Protein AF-A0A8D8KT32-F1 (afdb_monomer)

Radius of gyration: 36.06 Å; Cα contacts (8 Å, |Δi|>4): 58; chains: 1; bounding box: 57×69×90 Å

InterPro domains:
  IPR000402 Sodium/potassium-transporting ATPase subunit beta [PF00287] (21-139)
  IPR000402 Sodium/potassium-transporting ATPase subunit beta [PS00390] (29-49)
  IPR000402 Sodium/potassium-transporting ATPase subunit beta [PTHR11523] (17-139)
  IPR038702 Sodium/potassium-transporting ATPase subunit beta superfamily [G3DSA:2.60.40.1660] (18-142)

Organism: Culex pipiens (NCBI:txid7175)

Structure (mmCIF, N/CA/C/O backbone):
data_AF-A0A8D8KT32-F1
#
_entry.id   AF-A0A8D8KT32-F1
#
loop_
_atom_site.group_PDB
_atom_site.id
_atom_site.type_symbol
_atom_site.label_atom_id
_atom_site.label_alt_id
_atom_site.label_comp_id
_atom_site.label_asym_id
_atom_site.label_entity_id
_atom_site.label_seq_id
_atom_site.pdbx_PDB_ins_code
_atom_site.Cartn_x
_atom_site.Cartn_y
_atom_site.Cartn_z
_atom_site.occupancy
_atom_site.B_iso_or_equiv
_atom_site.auth_seq_id
_atom_site.auth_comp_id
_atom_site.auth_asym_id
_atom_site.auth_atom_id
_atom_site.pdbx_PDB_model_num
ATOM 1 N N . MET A 1 1 ? 2.891 44.050 -64.565 1.00 50.06 1 MET A N 1
ATOM 2 C CA . MET A 1 1 ? 3.517 44.782 -63.442 1.00 50.06 1 MET A CA 1
ATOM 3 C C . MET A 1 1 ? 4.633 43.918 -62.873 1.00 50.06 1 MET A C 1
ATOM 5 O O . MET A 1 1 ? 4.371 42.738 -62.657 1.00 50.06 1 MET A O 1
ATOM 9 N N . PRO A 1 2 ? 5.856 44.438 -62.692 1.00 59.31 2 PRO A N 1
ATOM 10 C CA . PRO A 1 2 ? 6.912 43.718 -61.984 1.00 59.31 2 PRO A CA 1
ATOM 11 C C . PRO A 1 2 ? 6.532 43.567 -60.503 1.00 59.31 2 PRO A C 1
ATOM 13 O O . PRO A 1 2 ? 5.954 44.4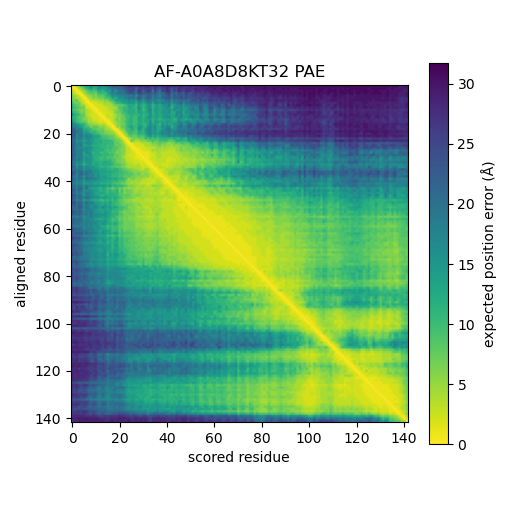83 -59.919 1.00 59.31 2 PRO A O 1
ATOM 16 N N . LYS A 1 3 ? 6.807 42.397 -59.914 1.00 70.81 3 LYS A N 1
ATOM 17 C CA . LYS A 1 3 ? 6.591 42.164 -58.478 1.00 70.81 3 LYS A CA 1
ATOM 18 C C . LYS A 1 3 ? 7.542 43.070 -57.672 1.00 70.81 3 LYS A C 1
ATOM 20 O O . LYS A 1 3 ? 8.681 43.231 -58.113 1.00 70.81 3 LYS A O 1
ATOM 25 N N . PRO A 1 4 ? 7.104 43.664 -56.545 1.00 74.25 4 PRO A N 1
ATOM 26 C CA . PRO A 1 4 ? 7.990 44.455 -55.696 1.00 74.25 4 PRO A CA 1
ATOM 27 C C . PRO A 1 4 ? 9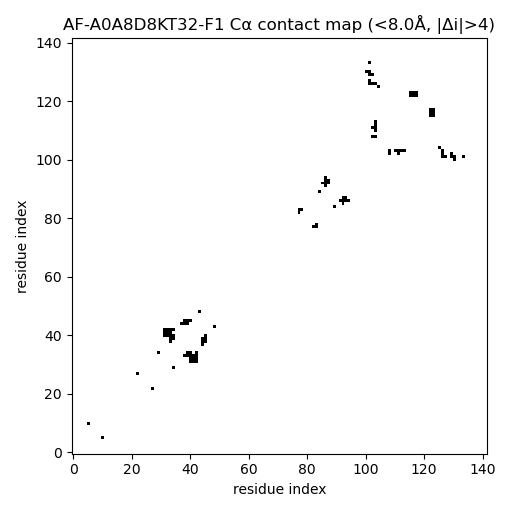.177 43.607 -55.221 1.00 74.25 4 PRO A C 1
ATOM 29 O O . PRO A 1 4 ? 9.024 42.410 -54.981 1.00 74.25 4 PRO A O 1
ATOM 32 N N . VAL A 1 5 ? 10.360 44.221 -55.142 1.00 72.50 5 VAL A N 1
ATOM 33 C CA . VAL A 1 5 ? 11.578 43.584 -54.624 1.00 72.50 5 VAL A CA 1
ATOM 34 C C . VAL A 1 5 ? 11.382 43.367 -53.123 1.00 72.50 5 VAL A C 1
ATOM 36 O O . VAL A 1 5 ? 11.172 44.330 -52.393 1.00 72.50 5 VAL A O 1
ATOM 39 N N . GLU A 1 6 ? 11.374 42.108 -52.687 1.00 70.06 6 GLU A N 1
ATOM 40 C CA . GLU A 1 6 ? 11.221 41.725 -51.278 1.00 70.06 6 GLU A CA 1
ATOM 41 C C . GLU A 1 6 ? 12.524 42.036 -50.517 1.00 70.06 6 GLU A C 1
ATOM 43 O O . GLU A 1 6 ? 13.615 41.706 -50.988 1.00 70.06 6 GLU A O 1
ATOM 48 N N . GLU A 1 7 ? 12.425 42.695 -49.359 1.00 79.94 7 GLU A N 1
ATOM 49 C CA . GLU A 1 7 ? 13.579 43.018 -48.510 1.00 79.94 7 GLU A CA 1
ATOM 50 C C . GLU A 1 7 ? 14.201 41.727 -47.932 1.00 79.94 7 GLU A C 1
ATOM 52 O O . GLU A 1 7 ? 13.469 40.794 -47.581 1.00 79.94 7 GLU A O 1
ATOM 57 N N . PRO A 1 8 ? 15.537 41.644 -47.748 1.00 75.81 8 PRO A N 1
ATOM 58 C CA . PRO A 1 8 ? 16.199 40.434 -47.246 1.00 75.81 8 PRO A CA 1
ATOM 59 C C . PRO A 1 8 ? 15.624 39.924 -45.917 1.00 75.81 8 PRO A C 1
ATOM 61 O O . PRO A 1 8 ? 15.542 38.718 -45.688 1.00 75.81 8 PRO A O 1
ATOM 64 N N . PHE A 1 9 ? 15.193 40.839 -45.046 1.00 74.31 9 PHE A N 1
ATOM 65 C CA . PHE A 1 9 ? 14.567 40.512 -43.766 1.00 74.31 9 PHE A CA 1
ATOM 66 C C . PHE A 1 9 ? 13.217 39.792 -43.929 1.00 74.31 9 PHE A C 1
ATOM 68 O O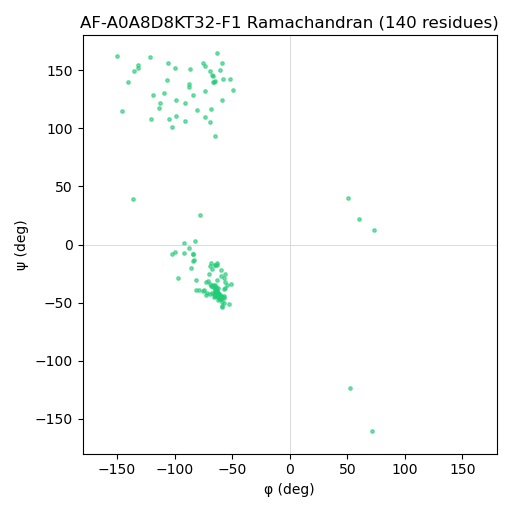 . PHE A 1 9 ? 12.955 38.818 -43.219 1.00 74.31 9 PHE A O 1
ATOM 75 N N . ASP A 1 10 ? 12.400 40.199 -44.903 1.00 77.50 10 ASP A N 1
ATOM 76 C CA . ASP A 1 10 ? 11.102 39.576 -45.182 1.00 77.50 10 ASP A CA 1
ATOM 77 C C . ASP A 1 10 ? 11.278 38.155 -45.731 1.00 77.50 10 ASP A C 1
ATOM 79 O O . ASP A 1 10 ? 10.540 37.241 -45.355 1.00 77.50 10 ASP A O 1
ATOM 83 N N . GLN A 1 11 ? 12.321 37.929 -46.536 1.00 75.88 11 GLN A N 1
ATOM 84 C CA . GLN A 1 11 ? 12.678 36.601 -47.034 1.00 75.88 11 GLN A CA 1
ATOM 85 C C . GLN A 1 11 ? 13.091 35.656 -45.893 1.00 75.88 11 GLN A C 1
ATOM 87 O O . GLN A 1 11 ? 12.671 34.495 -45.863 1.00 75.88 11 GLN A O 1
ATOM 92 N N . PHE A 1 12 ? 13.866 36.148 -44.917 1.00 77.94 12 PHE A N 1
ATOM 93 C CA . PHE A 1 12 ? 14.198 35.380 -43.713 1.00 77.94 12 PHE A CA 1
ATOM 94 C C . PHE A 1 12 ? 12.950 35.053 -42.887 1.00 77.94 12 PHE A C 1
ATOM 96 O O . PHE A 1 12 ? 12.779 33.908 -42.467 1.00 77.94 12 PHE A O 1
ATOM 103 N N . GLN A 1 13 ? 12.046 36.014 -42.686 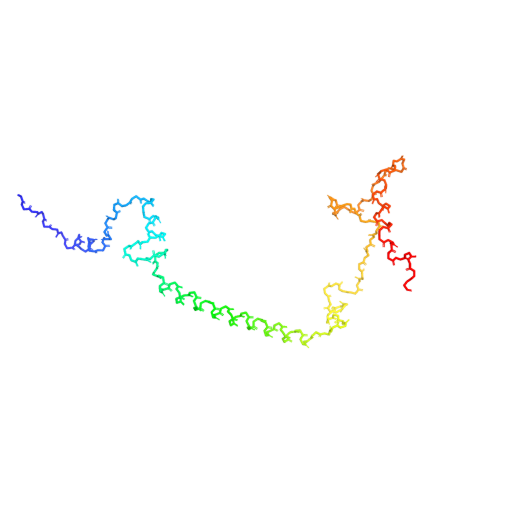1.00 77.56 13 GLN A N 1
ATOM 104 C CA . GLN A 1 13 ? 10.789 35.763 -41.975 1.00 77.56 13 GLN A CA 1
ATOM 105 C C . GLN A 1 13 ? 9.890 34.765 -42.713 1.00 77.56 13 GLN A C 1
ATOM 107 O O . GLN A 1 13 ? 9.239 33.930 -42.081 1.00 77.56 13 GLN A O 1
ATOM 112 N N . GLN A 1 14 ? 9.866 34.813 -44.043 1.00 76.19 14 GLN A N 1
ATOM 113 C CA . GLN A 1 14 ? 9.099 33.890 -44.868 1.00 76.19 14 GLN A CA 1
ATOM 114 C C . GLN A 1 14 ? 9.674 32.470 -44.839 1.00 76.19 14 GLN A C 1
ATOM 116 O O . GLN A 1 14 ? 8.900 31.515 -44.842 1.00 76.19 14 GLN A O 1
ATOM 121 N N . TYR A 1 15 ? 10.997 32.321 -44.739 1.00 76.81 15 TYR A N 1
ATOM 122 C CA . TYR A 1 15 ? 11.664 31.019 -44.652 1.00 76.81 15 TYR A CA 1
ATOM 123 C C . TYR A 1 15 ? 11.325 30.250 -43.362 1.00 76.81 15 TYR A C 1
ATOM 125 O O . TYR A 1 15 ? 11.133 29.038 -43.402 1.00 76.81 15 TYR A O 1
ATOM 133 N N . TYR A 1 16 ? 11.187 30.941 -42.224 1.00 77.56 16 TYR A N 1
ATOM 134 C CA . TYR A 1 16 ? 10.793 30.319 -40.947 1.00 77.56 16 TYR A CA 1
ATOM 135 C C . TYR A 1 16 ? 9.277 30.223 -40.741 1.00 77.56 16 TYR A C 1
ATOM 137 O O . TYR A 1 16 ? 8.810 29.678 -39.735 1.00 77.56 16 TYR A O 1
ATOM 145 N N . ARG A 1 17 ? 8.477 30.745 -41.675 1.00 68.25 17 ARG A N 1
ATOM 146 C CA . ARG A 1 17 ? 7.024 30.652 -41.598 1.00 68.25 17 ARG A CA 1
ATOM 147 C C . ARG A 1 17 ? 6.619 29.216 -41.920 1.00 68.25 17 ARG A C 1
ATOM 149 O O . ARG A 1 17 ? 6.706 28.788 -43.067 1.00 68.25 17 ARG A O 1
ATOM 156 N N . SER A 1 18 ? 6.153 28.474 -40.914 1.00 66.06 18 SER A N 1
ATOM 157 C CA . SER A 1 18 ? 5.503 27.181 -41.165 1.00 66.06 18 SER A CA 1
ATOM 158 C C . SER A 1 18 ? 4.389 27.358 -42.207 1.00 66.06 18 SER A C 1
ATOM 160 O O . SER A 1 18 ? 3.720 28.403 -42.191 1.00 66.06 18 SER A O 1
ATOM 162 N N . PRO A 1 19 ? 4.183 26.384 -43.117 1.00 69.38 19 PRO A N 1
ATOM 163 C CA . PRO A 1 19 ? 3.114 26.453 -44.105 1.00 69.38 19 PRO A CA 1
ATOM 164 C C . PRO A 1 19 ? 1.800 26.802 -43.407 1.00 69.38 19 PRO A C 1
ATOM 166 O O . PRO A 1 19 ? 1.489 26.230 -42.361 1.00 69.38 19 PRO A O 1
ATOM 169 N N . LYS A 1 20 ? 1.040 27.763 -43.947 1.00 56.16 20 LYS A N 1
ATOM 170 C CA . LYS A 1 20 ? -0.308 28.053 -43.443 1.00 56.16 20 LYS A CA 1
ATOM 171 C C . LYS A 1 20 ? -1.178 26.829 -43.713 1.00 56.16 20 LYS A C 1
ATOM 173 O O . LYS A 1 20 ? -1.726 26.699 -44.802 1.00 56.16 20 LYS A O 1
ATOM 178 N N . ASP A 1 21 ? -1.274 25.941 -42.733 1.00 64.06 21 ASP A N 1
ATOM 179 C CA . ASP A 1 21 ? -2.203 24.822 -42.765 1.00 64.06 21 ASP A CA 1
ATOM 180 C C . ASP A 1 21 ? -3.612 25.419 -42.636 1.00 64.06 21 ASP A C 1
ATOM 182 O O . ASP A 1 21 ? -4.012 25.928 -41.592 1.00 64.06 21 ASP A O 1
ATOM 186 N N . ASN A 1 22 ? -4.352 25.441 -43.739 1.00 65.38 22 ASN A N 1
ATOM 187 C CA . ASN A 1 22 ? -5.710 25.979 -43.853 1.00 65.38 22 ASN A CA 1
ATOM 188 C C . ASN A 1 22 ? -6.775 25.019 -43.289 1.00 65.38 22 ASN A C 1
ATOM 190 O O . ASN A 1 22 ? -7.927 25.050 -43.717 1.00 6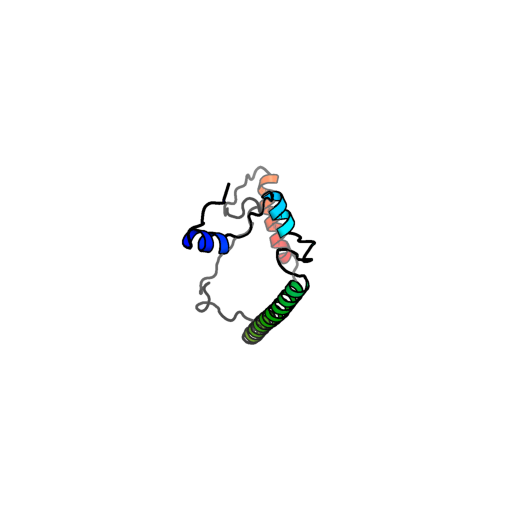5.38 22 ASN A O 1
ATOM 194 N N . LYS A 1 23 ? -6.379 24.153 -42.352 1.00 71.19 23 LYS A N 1
ATOM 195 C CA . LYS A 1 23 ? -7.214 23.102 -41.772 1.00 71.19 23 LYS A CA 1
ATOM 196 C C . LYS A 1 23 ? -7.984 23.655 -40.583 1.00 71.19 23 LYS A C 1
ATOM 198 O O . LYS A 1 23 ? -7.427 24.355 -39.736 1.00 71.19 23 LYS A O 1
ATOM 203 N N . SER A 1 24 ? -9.268 23.326 -40.504 1.00 81.31 24 SER A N 1
ATOM 204 C CA . SER A 1 24 ? -10.086 23.657 -39.336 1.00 81.31 24 SER A CA 1
ATOM 205 C C . SER A 1 24 ? -9.513 22.989 -38.078 1.00 81.31 24 SER A C 1
ATOM 207 O O . SER A 1 24 ? -8.950 21.897 -38.155 1.00 81.31 24 SER A O 1
ATOM 209 N N . THR A 1 25 ? -9.684 23.587 -36.893 1.00 78.25 25 THR A N 1
ATOM 210 C CA . THR A 1 25 ? -9.217 23.020 -35.607 1.00 78.25 25 THR A CA 1
ATOM 211 C C . THR A 1 25 ? -9.665 21.565 -35.414 1.00 78.25 25 THR A C 1
ATOM 213 O O . THR A 1 25 ? -8.932 20.743 -34.866 1.00 78.25 25 THR A O 1
ATOM 216 N N . THR A 1 26 ? -10.853 21.222 -35.917 1.00 81.19 26 THR A N 1
ATOM 217 C CA . THR A 1 26 ? -11.407 19.863 -35.866 1.00 81.19 26 THR A CA 1
ATOM 218 C C . THR A 1 26 ? -10.713 18.895 -36.826 1.00 81.19 26 THR A C 1
ATOM 220 O O . THR A 1 26 ? -10.579 17.713 -36.513 1.00 81.19 26 THR A O 1
ATOM 223 N N . GLU A 1 27 ? -10.238 19.370 -37.974 1.00 80.62 27 GLU A N 1
ATOM 224 C CA . GLU A 1 27 ? -9.486 18.580 -38.953 1.00 80.62 27 GLU A CA 1
ATOM 225 C C . GLU A 1 27 ? -8.055 18.338 -38.478 1.00 80.62 27 GLU A C 1
ATOM 227 O O . GLU A 1 27 ? -7.564 17.216 -38.571 1.00 80.62 27 GLU A O 1
ATOM 232 N N . SER A 1 28 ? -7.424 19.345 -37.872 1.00 80.56 28 SER A N 1
ATOM 233 C CA . SER A 1 28 ? -6.106 19.212 -37.245 1.00 80.56 28 SER A CA 1
ATOM 234 C C . SER A 1 28 ? -6.124 18.222 -36.078 1.00 80.56 28 SER A C 1
ATOM 236 O O . SER A 1 28 ? -5.208 17.415 -35.944 1.00 80.56 28 SER A O 1
ATOM 238 N N . PHE A 1 29 ? -7.190 18.211 -35.269 1.00 83.12 29 PHE A N 1
ATOM 239 C CA . PHE A 1 29 ? -7.352 17.222 -34.200 1.00 83.12 29 PHE A CA 1
ATOM 240 C C . PHE A 1 29 ? -7.560 15.800 -34.745 1.00 83.12 29 PHE A C 1
ATOM 242 O O . PHE A 1 29 ? -6.953 14.853 -34.248 1.00 83.12 29 PHE A O 1
ATOM 249 N N . LYS A 1 30 ? -8.364 15.640 -35.805 1.00 84.00 30 LYS A N 1
ATOM 250 C CA . LYS A 1 30 ? -8.531 14.342 -36.480 1.00 84.00 30 LYS A CA 1
ATOM 251 C C . LYS A 1 30 ? -7.214 13.838 -37.074 1.00 84.00 30 LYS A C 1
ATOM 253 O O . LYS A 1 30 ? -6.897 12.666 -36.907 1.00 84.00 30 LYS A O 1
ATOM 258 N N . LEU A 1 31 ? -6.439 14.723 -37.702 1.00 83.00 31 LEU A N 1
ATOM 259 C CA . LEU A 1 31 ? -5.129 14.401 -38.268 1.00 83.00 31 LEU A CA 1
ATOM 260 C C . LEU A 1 31 ? -4.097 14.057 -37.182 1.00 83.00 31 LEU A C 1
ATOM 262 O O . LEU A 1 31 ? -3.262 13.181 -37.382 1.00 83.00 31 LEU A O 1
ATOM 266 N N . PHE A 1 32 ? -4.176 14.711 -36.019 1.00 83.31 32 PHE A N 1
ATOM 267 C CA . PHE A 1 32 ? -3.355 14.384 -34.854 1.00 83.31 32 PHE A CA 1
ATOM 268 C C . PHE A 1 32 ? -3.665 12.984 -34.305 1.00 83.31 32 PHE A C 1
ATOM 270 O O . PHE A 1 32 ? -2.739 12.229 -34.011 1.00 83.31 32 PHE A O 1
ATOM 277 N N . LEU A 1 33 ? -4.950 12.621 -34.190 1.00 86.44 33 LEU A N 1
ATOM 278 C CA . LEU A 1 33 ? -5.365 11.280 -33.767 1.00 86.44 33 LEU A CA 1
ATOM 279 C C . LEU A 1 33 ? -4.893 10.208 -34.756 1.00 86.44 33 LEU A C 1
ATOM 281 O O . LEU A 1 33 ? -4.315 9.203 -34.340 1.00 86.44 33 LEU A O 1
ATOM 285 N N . TRP A 1 34 ? -5.121 10.434 -36.052 1.00 85.94 34 TRP A N 1
ATOM 286 C CA . TRP A 1 34 ? -4.775 9.501 -37.119 1.00 85.94 34 TRP A CA 1
ATOM 287 C C . TRP A 1 34 ? -4.345 10.241 -38.386 1.00 85.94 34 TRP A C 1
ATOM 289 O O . TRP A 1 34 ? -5.154 10.898 -39.045 1.00 85.94 34 TRP A O 1
ATOM 299 N N . ASN A 1 35 ? -3.077 10.074 -38.764 1.00 85.62 35 ASN A N 1
ATOM 300 C CA . ASN A 1 35 ? -2.543 10.567 -40.026 1.00 85.62 35 ASN A CA 1
ATOM 301 C C . ASN A 1 35 ? -2.412 9.405 -41.030 1.00 85.62 35 ASN A C 1
ATOM 303 O O . ASN A 1 35 ? -1.433 8.659 -40.959 1.00 85.62 35 ASN A O 1
ATOM 307 N N . PRO A 1 36 ? -3.346 9.246 -41.990 1.00 81.12 36 PRO A N 1
ATOM 308 C CA . PRO A 1 36 ? -3.307 8.148 -42.957 1.00 81.12 36 PRO A CA 1
ATOM 309 C C . PRO A 1 36 ? -2.131 8.236 -43.943 1.00 81.12 36 PRO A C 1
ATOM 311 O O . PRO A 1 36 ? -1.758 7.214 -44.507 1.00 81.12 36 PRO A O 1
ATOM 314 N N . ALA A 1 37 ? -1.537 9.419 -44.150 1.00 80.88 37 ALA A N 1
ATOM 315 C CA . ALA A 1 37 ? -0.422 9.604 -45.084 1.00 80.88 37 ALA A CA 1
ATOM 316 C C . ALA A 1 37 ? 0.898 9.039 -44.533 1.00 80.88 37 ALA A C 1
ATOM 318 O O . ALA A 1 37 ? 1.676 8.433 -45.262 1.00 80.88 37 ALA A O 1
ATOM 319 N N . GLU A 1 38 ? 1.127 9.212 -43.231 1.00 76.75 38 GLU A N 1
ATOM 320 C CA . GLU A 1 38 ? 2.309 8.697 -42.526 1.00 76.75 38 GLU A CA 1
ATOM 321 C C . GLU A 1 38 ? 2.016 7.393 -41.761 1.00 76.75 38 GLU A C 1
ATOM 323 O O . GLU A 1 38 ? 2.915 6.791 -41.174 1.00 76.75 38 GLU A O 1
ATOM 328 N N . GLY A 1 39 ? 0.746 6.969 -41.722 1.00 79.25 39 GLY A N 1
ATOM 329 C CA . GLY A 1 39 ? 0.264 5.875 -40.878 1.00 79.25 39 GLY A CA 1
ATOM 330 C C . GLY A 1 39 ? 0.468 6.132 -39.381 1.00 79.25 39 GLY A C 1
ATOM 331 O O . GLY A 1 39 ? 0.565 5.180 -38.610 1.00 79.25 39 GLY A O 1
ATOM 332 N N . ALA A 1 40 ? 0.607 7.395 -38.970 1.00 86.19 40 ALA A N 1
ATOM 333 C CA . ALA A 1 40 ? 0.949 7.780 -37.608 1.00 86.19 40 ALA A CA 1
ATOM 334 C C . ALA A 1 40 ? -0.300 7.916 -36.724 1.00 86.19 40 ALA A C 1
ATOM 336 O O . ALA A 1 40 ? -1.309 8.494 -37.127 1.00 86.19 40 ALA A O 1
ATOM 337 N N . ILE A 1 41 ? -0.202 7.418 -35.492 1.00 84.88 41 ILE A N 1
ATOM 338 C CA . ILE A 1 41 ? -1.223 7.535 -34.445 1.00 84.88 41 ILE A CA 1
ATOM 339 C C . ILE A 1 41 ? -0.676 8.502 -33.394 1.00 84.88 41 ILE A C 1
ATOM 341 O O . ILE A 1 41 ? 0.470 8.337 -32.967 1.00 84.88 41 ILE A O 1
ATOM 345 N N . PHE A 1 42 ? -1.451 9.509 -32.977 1.00 85.50 42 PHE A N 1
ATOM 346 C CA . PHE A 1 42 ? -1.006 10.520 -31.998 1.00 85.50 42 PHE A CA 1
ATOM 347 C C . PHE A 1 42 ? 0.354 11.153 -32.360 1.00 85.50 42 PHE A C 1
ATOM 349 O O . PHE A 1 42 ? 1.230 11.335 -31.512 1.00 85.50 42 PHE A O 1
ATOM 356 N N . GLY A 1 43 ? 0.567 11.421 -33.652 1.00 81.62 43 GLY A N 1
ATOM 357 C CA . GLY A 1 43 ? 1.795 12.039 -34.162 1.00 81.62 43 GLY A CA 1
ATOM 358 C C . GLY A 1 43 ? 3.044 11.145 -34.191 1.00 81.62 43 GLY A C 1
ATOM 359 O O . GLY A 1 43 ? 4.142 11.666 -34.377 1.00 81.62 43 GLY A O 1
ATOM 360 N N . ARG A 1 44 ? 2.929 9.817 -34.013 1.00 85.81 44 ARG A N 1
ATOM 361 C CA . ARG A 1 44 ? 4.063 8.879 -34.163 1.00 85.81 44 ARG A CA 1
ATOM 362 C C . ARG A 1 44 ? 3.702 7.631 -34.957 1.00 85.81 44 ARG A C 1
ATOM 364 O O . ARG A 1 44 ? 2.582 7.132 -34.896 1.00 85.81 44 ARG A O 1
ATOM 371 N N . THR A 1 45 ? 4.683 7.081 -35.667 1.00 90.38 45 THR A N 1
ATOM 372 C CA . THR A 1 45 ? 4.507 5.831 -36.415 1.00 90.38 45 THR A CA 1
ATOM 373 C C . THR A 1 45 ? 4.344 4.630 -35.467 1.00 90.38 45 THR A C 1
ATOM 375 O O . THR A 1 45 ? 4.949 4.613 -34.389 1.00 90.38 45 THR A O 1
ATOM 378 N N . PRO A 1 46 ? 3.595 3.578 -35.854 1.00 86.69 46 PRO A N 1
ATOM 379 C CA . PRO A 1 46 ? 3.407 2.374 -35.040 1.00 86.69 46 PRO A CA 1
ATOM 380 C C . PRO A 1 46 ? 4.725 1.695 -34.642 1.00 86.69 46 PRO A C 1
ATOM 382 O O . PRO A 1 46 ? 4.843 1.155 -33.547 1.00 86.69 46 PRO A O 1
ATOM 385 N N . SER A 1 47 ? 5.749 1.783 -35.499 1.00 88.12 47 SER A N 1
ATOM 386 C CA . SER A 1 47 ? 7.104 1.292 -35.206 1.00 88.12 47 SER A CA 1
ATOM 387 C C . SER A 1 47 ? 7.791 2.075 -34.078 1.00 88.12 47 SER A C 1
ATOM 389 O O . SER A 1 47 ? 8.531 1.504 -33.282 1.00 88.12 47 SER A O 1
ATOM 391 N N . SER A 1 48 ? 7.562 3.388 -33.980 1.00 90.81 48 SER A N 1
ATOM 392 C CA . SER A 1 48 ? 8.061 4.189 -32.857 1.00 90.81 48 SER A CA 1
ATOM 393 C C . SER A 1 48 ? 7.287 3.875 -31.575 1.00 90.81 48 SER A C 1
ATOM 395 O O . SER A 1 48 ? 7.902 3.684 -30.526 1.00 90.81 48 SER A O 1
ATOM 397 N N . TRP A 1 49 ? 5.961 3.734 -31.672 1.00 92.44 49 TRP A N 1
ATOM 398 C CA . TRP A 1 49 ? 5.110 3.327 -30.553 1.00 92.44 49 TRP A CA 1
ATOM 399 C C . TRP A 1 49 ? 5.510 1.977 -29.966 1.00 92.44 49 TRP A C 1
ATOM 401 O O . TRP A 1 49 ? 5.634 1.870 -28.749 1.00 92.44 49 TRP A O 1
ATOM 411 N N . SER A 1 50 ? 5.769 0.969 -30.803 1.00 93.25 50 SER A N 1
ATOM 412 C CA . SER A 1 50 ? 6.186 -0.349 -30.323 1.00 93.25 50 SER A CA 1
ATOM 413 C C . SER A 1 50 ? 7.547 -0.303 -29.629 1.00 93.25 50 SER A C 1
ATOM 415 O O . SER A 1 50 ? 7.700 -0.891 -28.565 1.00 93.25 50 SER A O 1
ATOM 417 N N . LYS A 1 51 ? 8.518 0.457 -30.154 1.00 94.44 51 LYS A N 1
ATOM 418 C CA . LYS A 1 51 ? 9.829 0.645 -29.503 1.00 94.44 51 LYS A CA 1
ATOM 419 C C . LYS A 1 51 ? 9.695 1.274 -28.117 1.00 94.44 51 LYS A C 1
ATOM 421 O O . LYS A 1 51 ? 10.303 0.791 -27.166 1.00 94.44 51 LYS A O 1
ATOM 426 N N . ILE A 1 52 ? 8.885 2.326 -28.001 1.00 95.38 52 ILE A N 1
ATOM 427 C CA . ILE A 1 52 ? 8.633 3.015 -26.729 1.00 95.38 52 ILE A CA 1
ATOM 428 C C . ILE A 1 52 ? 7.886 2.091 -25.762 1.00 95.38 52 ILE A C 1
ATOM 430 O O . ILE A 1 52 ? 8.283 1.972 -24.606 1.00 95.38 52 ILE A O 1
ATOM 434 N N . GLY A 1 53 ? 6.849 1.400 -26.239 1.00 95.06 53 GLY A N 1
ATOM 435 C CA . GLY A 1 53 ? 6.074 0.449 -25.446 1.00 95.06 53 GLY A CA 1
ATOM 436 C C . GLY A 1 53 ? 6.942 -0.677 -24.889 1.00 95.06 53 GLY A C 1
ATOM 437 O O . GLY A 1 53 ? 6.926 -0.916 -23.687 1.00 95.06 53 GLY A O 1
ATOM 438 N N . THR A 1 54 ? 7.763 -1.310 -25.730 1.00 96.44 54 THR A N 1
ATOM 439 C CA . THR A 1 54 ? 8.693 -2.365 -25.305 1.00 96.44 54 THR A CA 1
ATOM 440 C C . THR A 1 54 ? 9.731 -1.840 -24.315 1.00 96.44 54 THR A C 1
ATOM 442 O O . THR A 1 54 ? 9.995 -2.497 -23.311 1.00 96.44 54 THR A O 1
ATOM 445 N N . PHE A 1 55 ? 10.290 -0.647 -24.548 1.00 96.88 55 PHE A N 1
ATOM 446 C CA . PHE A 1 55 ? 11.227 -0.023 -23.612 1.00 96.88 55 PHE A CA 1
ATOM 447 C C . PHE A 1 55 ? 10.597 0.177 -22.229 1.00 96.88 55 PHE A C 1
ATOM 449 O O . PHE A 1 55 ? 11.152 -0.288 -21.235 1.00 96.88 55 PHE A O 1
ATOM 456 N N . TYR A 1 56 ? 9.425 0.817 -22.158 1.00 97.56 56 TYR A N 1
ATOM 457 C CA . TYR A 1 56 ? 8.754 1.063 -20.882 1.00 97.56 56 TYR A CA 1
ATOM 458 C C . TYR A 1 56 ? 8.269 -0.224 -20.225 1.00 97.56 56 TYR A C 1
ATOM 460 O O . TYR A 1 56 ? 8.353 -0.339 -19.009 1.00 97.56 56 TYR A O 1
ATOM 468 N N . MET A 1 57 ? 7.821 -1.211 -21.001 1.00 97.94 57 MET A N 1
ATOM 469 C CA . MET A 1 57 ? 7.446 -2.517 -20.468 1.00 97.94 57 MET A CA 1
ATOM 470 C C . MET A 1 57 ? 8.629 -3.169 -19.749 1.00 97.94 57 MET A C 1
ATOM 472 O O . MET A 1 57 ? 8.517 -3.488 -18.570 1.00 97.94 57 MET A O 1
ATOM 476 N N . ILE A 1 58 ? 9.784 -3.291 -20.412 1.00 98.25 58 ILE A N 1
ATOM 477 C CA . ILE A 1 58 ? 10.987 -3.876 -19.804 1.00 98.25 58 ILE A CA 1
ATOM 478 C C . ILE A 1 58 ? 11.441 -3.041 -18.601 1.00 98.25 58 ILE A C 1
ATOM 480 O O . ILE A 1 58 ? 11.713 -3.595 -17.539 1.00 98.25 58 ILE A O 1
ATOM 484 N N . PHE A 1 59 ? 11.478 -1.715 -18.740 1.00 98.00 59 PHE A N 1
ATOM 485 C CA . PHE A 1 59 ? 11.875 -0.807 -17.666 1.00 98.00 59 PHE A CA 1
ATOM 486 C C . PHE A 1 59 ? 11.002 -0.974 -16.414 1.00 98.00 59 PHE A C 1
ATOM 488 O O . PHE A 1 59 ? 11.528 -1.174 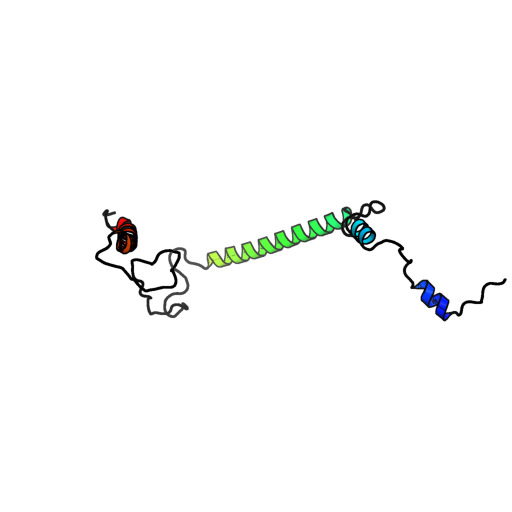-15.320 1.00 98.00 59 PHE A O 1
ATOM 495 N N . TYR A 1 60 ? 9.675 -0.949 -16.566 1.00 98.31 60 TYR A N 1
ATOM 496 C CA . TYR A 1 60 ? 8.755 -1.109 -15.442 1.00 98.31 60 TYR A CA 1
ATOM 497 C C . TYR A 1 60 ? 8.743 -2.536 -14.893 1.00 98.31 60 TYR A C 1
ATOM 499 O O . TYR A 1 60 ? 8.593 -2.697 -13.685 1.00 98.31 60 TYR A O 1
ATOM 507 N N . CYS A 1 61 ? 8.969 -3.563 -15.717 1.00 98.38 61 CYS A N 1
ATOM 508 C CA . CYS A 1 61 ? 9.164 -4.928 -15.227 1.00 98.38 61 CYS A CA 1
ATOM 509 C C . CYS A 1 61 ? 10.398 -5.031 -14.322 1.00 98.38 61 CYS A C 1
ATOM 511 O O . CYS A 1 61 ? 10.311 -5.605 -13.239 1.00 98.38 61 CYS A O 1
ATOM 513 N N . VAL A 1 62 ? 11.528 -4.444 -14.725 1.00 98.31 62 VAL A N 1
ATOM 514 C CA . VAL A 1 62 ? 12.750 -4.422 -13.905 1.00 98.31 62 VAL A CA 1
ATOM 515 C C . VAL A 1 62 ? 12.537 -3.604 -12.631 1.00 98.31 62 VAL A C 1
ATOM 517 O O . VAL A 1 62 ? 12.929 -4.043 -11.552 1.00 98.31 62 VAL A O 1
ATOM 520 N N . LEU A 1 63 ? 11.869 -2.451 -12.724 1.00 98.19 63 LEU A N 1
ATOM 521 C CA . LEU A 1 63 ? 11.550 -1.626 -11.559 1.00 98.19 63 LEU A CA 1
ATOM 522 C C . LEU A 1 63 ? 10.642 -2.371 -10.568 1.00 98.19 63 LEU A C 1
ATOM 524 O O . LEU A 1 63 ? 10.914 -2.377 -9.370 1.00 98.19 63 LEU A O 1
ATOM 528 N N . ALA A 1 64 ? 9.599 -3.041 -11.062 1.00 98.19 64 ALA A N 1
ATOM 529 C CA . ALA A 1 64 ? 8.703 -3.848 -10.243 1.00 98.19 64 ALA A CA 1
ATOM 530 C C . ALA A 1 64 ? 9.441 -5.028 -9.595 1.00 98.19 64 ALA A C 1
ATOM 532 O O . ALA A 1 64 ? 9.237 -5.296 -8.414 1.00 98.19 64 ALA A O 1
ATOM 533 N N . ALA A 1 65 ? 10.339 -5.691 -10.331 1.00 98.38 65 ALA A N 1
ATOM 534 C CA . ALA A 1 65 ? 11.177 -6.757 -9.790 1.00 98.38 65 ALA A CA 1
ATOM 535 C C . ALA A 1 65 ? 12.107 -6.244 -8.681 1.00 98.38 65 ALA A C 1
ATOM 537 O O . ALA A 1 65 ? 12.224 -6.890 -7.644 1.00 98.38 65 ALA A O 1
ATOM 538 N N . LEU A 1 66 ? 12.715 -5.065 -8.849 1.00 98.25 66 LEU A N 1
ATOM 539 C CA . LEU A 1 66 ? 13.537 -4.439 -7.812 1.00 98.25 66 LEU A CA 1
ATOM 540 C C . LEU A 1 66 ? 12.715 -4.153 -6.551 1.00 98.25 66 LEU A C 1
ATOM 542 O O . LEU A 1 66 ? 13.134 -4.525 -5.457 1.00 98.25 66 LEU A O 1
ATOM 546 N N . VAL A 1 67 ? 11.522 -3.566 -6.695 1.00 98.12 67 VAL A N 1
ATOM 547 C CA . VAL A 1 67 ? 10.612 -3.323 -5.563 1.00 98.12 67 VAL A CA 1
ATOM 548 C C . VAL A 1 67 ? 10.216 -4.638 -4.889 1.00 98.12 67 VAL A C 1
ATOM 550 O O . VAL A 1 67 ? 10.253 -4.731 -3.664 1.00 98.12 67 VAL A O 1
ATOM 553 N N . ALA A 1 68 ? 9.892 -5.672 -5.667 1.00 98.19 68 ALA A N 1
ATOM 554 C CA . ALA A 1 68 ? 9.539 -6.986 -5.143 1.00 98.19 68 ALA A CA 1
ATOM 555 C C . ALA A 1 68 ? 10.700 -7.631 -4.371 1.00 98.19 68 ALA A C 1
ATOM 557 O O . ALA A 1 68 ? 10.478 -8.170 -3.291 1.00 98.19 68 ALA A O 1
ATOM 558 N N . VAL A 1 69 ? 11.937 -7.531 -4.870 1.00 98.19 69 VAL A N 1
ATOM 559 C CA . VAL A 1 69 ? 13.136 -8.023 -4.173 1.00 98.19 69 VAL A CA 1
ATOM 560 C C . VAL A 1 69 ? 13.375 -7.243 -2.881 1.00 98.19 69 VAL A C 1
ATOM 562 O O . VAL A 1 69 ? 13.610 -7.855 -1.842 1.00 98.19 69 VAL A O 1
ATOM 565 N N . CYS A 1 70 ? 13.262 -5.912 -2.902 1.00 97.94 70 CYS A N 1
ATOM 566 C CA . CYS A 1 70 ? 13.382 -5.092 -1.696 1.00 97.94 70 CYS A CA 1
ATOM 567 C C . CYS A 1 70 ? 12.326 -5.466 -0.646 1.00 97.94 70 CYS A C 1
ATOM 569 O O . CYS A 1 70 ? 12.665 -5.637 0.525 1.00 97.94 70 CYS A O 1
ATOM 571 N N . MET A 1 71 ? 11.068 -5.651 -1.060 1.00 97.69 71 MET A N 1
ATOM 572 C CA . MET A 1 71 ? 9.994 -6.098 -0.168 1.00 97.69 71 MET A CA 1
ATOM 573 C C . MET A 1 71 ? 10.241 -7.516 0.349 1.00 97.69 71 MET A C 1
ATOM 575 O O . MET A 1 71 ? 10.054 -7.774 1.534 1.00 97.69 71 MET A O 1
ATOM 579 N N . TRP A 1 72 ? 10.711 -8.432 -0.500 1.00 96.62 72 TRP A N 1
ATOM 580 C CA . TRP A 1 72 ? 11.044 -9.796 -0.094 1.00 96.62 72 TRP A CA 1
ATOM 581 C C . TRP A 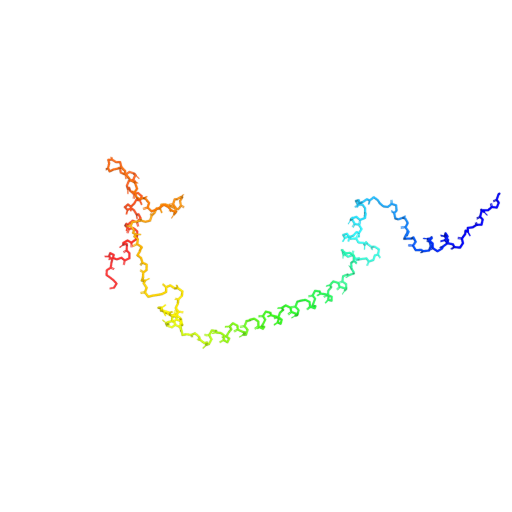1 72 ? 12.132 -9.817 0.982 1.00 96.62 72 TRP A C 1
ATOM 583 O O . TRP A 1 72 ? 11.948 -10.466 2.010 1.00 96.62 72 TRP A O 1
ATOM 593 N N . VAL A 1 73 ? 13.218 -9.059 0.794 1.00 97.31 73 VAL A N 1
ATOM 594 C CA . VAL A 1 73 ? 14.279 -8.904 1.801 1.00 97.31 73 VAL A CA 1
ATOM 595 C C . VAL A 1 73 ? 13.725 -8.282 3.082 1.00 97.31 73 VAL A C 1
ATOM 597 O O . VAL A 1 73 ? 14.026 -8.767 4.169 1.00 97.31 73 VAL A O 1
ATOM 600 N N . PHE A 1 74 ? 12.880 -7.254 2.977 1.00 95.62 74 PHE A N 1
ATOM 601 C CA . PHE A 1 74 ? 12.233 -6.640 4.135 1.00 95.62 74 PHE A CA 1
ATOM 602 C C . PHE A 1 74 ? 11.417 -7.656 4.949 1.00 95.62 74 PHE A C 1
ATOM 604 O O . PHE A 1 74 ? 11.572 -7.704 6.172 1.00 95.62 74 PHE A O 1
ATOM 611 N N . PHE A 1 75 ? 10.631 -8.520 4.296 1.00 95.19 75 PHE A N 1
ATOM 612 C CA . PHE A 1 75 ? 9.859 -9.571 4.967 1.00 95.19 75 PHE A CA 1
ATOM 613 C C . PHE A 1 75 ? 10.736 -10.600 5.690 1.00 95.19 75 PHE A C 1
ATOM 615 O O . PHE A 1 75 ? 10.325 -11.086 6.739 1.00 95.19 75 PHE A O 1
ATOM 622 N N . GLN A 1 76 ? 11.958 -10.876 5.215 1.00 93.81 76 GLN A N 1
ATOM 623 C CA . GLN A 1 76 ? 12.903 -11.734 5.951 1.00 93.81 76 GLN A CA 1
ATOM 624 C C . GLN A 1 76 ? 13.355 -11.121 7.289 1.00 93.81 76 GLN A C 1
ATOM 626 O O . GLN A 1 76 ? 13.876 -11.828 8.146 1.00 93.81 76 GLN A O 1
ATOM 631 N N . THR A 1 77 ? 13.175 -9.810 7.490 1.00 92.88 77 THR A N 1
ATOM 632 C CA . THR A 1 77 ? 13.533 -9.118 8.742 1.00 92.88 77 THR A CA 1
ATOM 633 C C . THR A 1 77 ? 12.389 -9.045 9.759 1.00 92.88 77 THR A C 1
ATOM 635 O O . THR A 1 77 ? 12.558 -8.410 10.809 1.00 92.88 77 THR A O 1
ATOM 638 N N . LEU A 1 78 ? 11.227 -9.625 9.437 1.00 92.81 78 LEU A N 1
ATOM 639 C CA . LEU A 1 78 ? 10.033 -9.639 10.280 1.00 92.81 78 LEU A CA 1
ATOM 640 C C . LEU A 1 78 ? 9.811 -11.031 10.880 1.00 92.81 78 LEU A C 1
ATOM 642 O O . LEU A 1 78 ? 10.000 -12.046 10.216 1.00 92.81 78 LEU A O 1
ATOM 646 N N . ASP A 1 79 ? 9.378 -11.065 12.138 1.00 90.75 79 ASP A N 1
ATOM 647 C CA . ASP A 1 79 ? 8.952 -12.292 12.809 1.00 90.75 79 ASP A CA 1
ATOM 648 C C . ASP A 1 79 ? 7.477 -12.584 12.452 1.00 90.75 79 ASP A C 1
ATOM 650 O O . ASP A 1 79 ? 6.634 -11.696 12.597 1.00 90.75 79 ASP A O 1
ATOM 654 N N . PRO A 1 80 ? 7.122 -13.801 11.990 1.00 90.81 80 PRO A N 1
ATOM 655 C CA . PRO A 1 80 ? 5.736 -14.160 11.682 1.00 90.81 80 PRO A CA 1
ATOM 656 C C . PRO A 1 80 ? 4.818 -14.255 12.911 1.00 90.81 80 PRO A C 1
ATOM 658 O O . PRO A 1 80 ? 3.601 -14.304 12.753 1.00 90.81 80 PRO A O 1
ATOM 661 N N . ARG A 1 81 ? 5.368 -14.335 14.127 1.00 91.94 81 ARG A N 1
ATOM 662 C CA . ARG A 1 81 ? 4.598 -14.512 15.367 1.00 91.94 81 ARG A CA 1
ATOM 663 C C . ARG A 1 81 ? 4.338 -13.211 16.102 1.00 91.94 81 ARG A C 1
ATOM 665 O O . ARG A 1 81 ? 3.352 -13.128 16.829 1.00 91.94 81 ARG A O 1
ATOM 672 N N . THR A 1 82 ? 5.221 -12.225 15.969 1.00 90.81 82 THR A N 1
ATOM 673 C CA . THR A 1 82 ? 5.135 -10.994 16.755 1.00 90.81 82 THR A CA 1
ATOM 674 C C . THR A 1 82 ? 5.484 -9.758 15.928 1.00 90.81 82 THR A C 1
ATOM 676 O O . THR A 1 82 ? 6.413 -9.789 15.120 1.00 90.81 82 THR A O 1
ATOM 679 N N . PRO A 1 83 ? 4.760 -8.636 16.108 1.00 90.69 83 PRO A N 1
ATOM 680 C CA . PRO A 1 83 ? 5.108 -7.394 15.435 1.00 90.69 83 PRO A CA 1
ATOM 681 C C . PRO A 1 83 ? 6.463 -6.886 15.937 1.00 90.69 83 PRO A C 1
ATOM 683 O O . PRO A 1 83 ? 6.748 -6.931 17.134 1.00 90.69 83 PRO A O 1
ATOM 686 N N . LYS A 1 84 ? 7.288 -6.372 15.018 1.00 88.69 84 LYS A N 1
ATOM 687 C CA . LYS A 1 84 ? 8.667 -5.942 15.303 1.00 88.69 84 LYS A CA 1
ATOM 688 C C . LYS A 1 84 ? 8.746 -4.799 16.314 1.00 88.69 84 LYS A C 1
ATOM 690 O O . LYS A 1 84 ? 9.678 -4.760 17.107 1.00 88.69 84 LYS A O 1
ATOM 695 N N . TRP A 1 85 ? 7.806 -3.857 16.255 1.00 89.88 85 TRP A N 1
ATOM 696 C CA . TRP A 1 85 ? 7.769 -2.681 17.125 1.00 89.88 85 TRP A CA 1
ATOM 697 C C . TRP A 1 85 ? 6.550 -2.773 18.036 1.00 89.88 85 TRP A C 1
ATOM 699 O O . TRP A 1 85 ? 5.413 -2.795 17.564 1.00 89.88 85 TRP A O 1
ATOM 709 N N . GLN A 1 86 ? 6.796 -2.849 19.341 1.00 88.50 86 GLN A N 1
ATOM 710 C CA . GLN A 1 86 ? 5.780 -3.020 20.379 1.00 88.50 86 GLN A CA 1
ATOM 711 C C . GLN A 1 86 ? 5.994 -2.015 21.509 1.00 88.50 86 GLN A C 1
ATOM 713 O O . GLN A 1 86 ? 7.121 -1.575 21.743 1.00 88.50 86 GLN A O 1
ATOM 718 N N . LEU A 1 87 ? 4.912 -1.696 22.225 1.00 86.44 87 LEU A N 1
ATOM 719 C CA . LEU A 1 87 ? 4.917 -0.818 23.396 1.00 86.44 87 LEU A CA 1
ATOM 720 C C . LEU A 1 87 ? 5.609 0.519 23.072 1.00 86.44 87 LEU A C 1
ATOM 722 O O . LEU A 1 87 ? 5.232 1.173 22.104 1.00 86.44 87 LEU A O 1
ATOM 726 N N . ASP A 1 88 ? 6.642 0.896 23.825 1.00 84.62 88 ASP A N 1
ATOM 727 C CA . ASP A 1 88 ? 7.359 2.168 23.677 1.00 84.62 88 ASP A CA 1
ATOM 728 C C . ASP A 1 88 ? 8.103 2.307 22.338 1.00 84.62 88 ASP A C 1
ATOM 730 O O . ASP A 1 88 ? 8.459 3.412 21.939 1.00 84.62 88 ASP A O 1
ATOM 734 N N . GLN A 1 89 ? 8.335 1.200 21.623 1.00 85.56 89 GLN A N 1
ATOM 735 C CA . GLN A 1 89 ? 8.911 1.227 20.272 1.00 85.56 89 GLN A CA 1
ATOM 736 C C . GLN A 1 89 ? 7.850 1.468 19.189 1.00 85.56 89 GLN A C 1
ATOM 738 O O . GLN A 1 89 ? 8.190 1.739 18.039 1.00 85.56 89 GLN A O 1
ATOM 743 N N . SER A 1 90 ? 6.568 1.333 19.534 1.00 85.75 90 SER A N 1
ATOM 744 C CA . SER A 1 90 ? 5.437 1.557 18.640 1.00 85.75 90 SER A CA 1
ATOM 745 C C . SER A 1 90 ? 4.827 2.937 18.869 1.00 85.75 90 SER A C 1
ATOM 747 O O . SER A 1 90 ? 4.820 3.455 19.981 1.00 85.75 90 SER A O 1
ATOM 749 N N . LEU A 1 91 ? 4.222 3.503 17.823 1.00 81.94 91 LEU A N 1
ATOM 750 C CA . LEU A 1 91 ? 3.461 4.754 17.914 1.00 81.94 91 LEU A CA 1
ATOM 751 C C . LEU A 1 91 ? 2.281 4.660 18.901 1.00 81.94 91 LEU A C 1
ATOM 753 O O . LEU A 1 91 ? 1.868 5.668 19.464 1.00 81.94 91 LEU A O 1
ATOM 757 N N . ILE A 1 92 ? 1.743 3.454 19.106 1.00 81.81 92 ILE A N 1
ATOM 758 C CA . ILE A 1 92 ? 0.610 3.19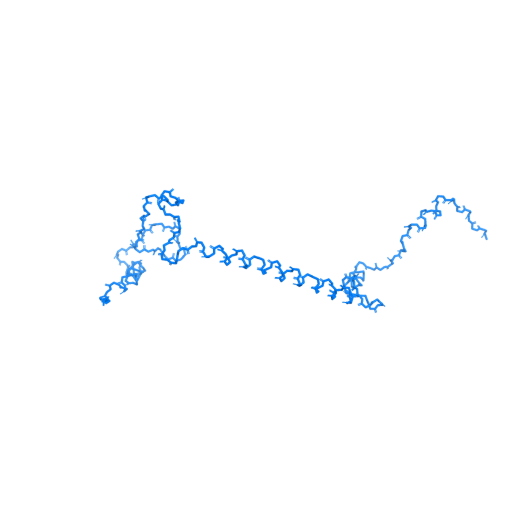2 20.009 1.00 81.81 92 ILE A CA 1
ATOM 759 C C . ILE A 1 92 ? 1.032 3.347 21.485 1.00 81.81 92 ILE A C 1
ATOM 761 O O . ILE A 1 92 ? 0.205 3.675 22.333 1.00 81.81 92 ILE A O 1
ATOM 765 N N . GLY A 1 93 ? 2.321 3.160 21.790 1.00 85.94 93 GLY A N 1
ATOM 766 C CA . GLY A 1 93 ? 2.860 3.245 23.143 1.00 85.94 93 GLY A CA 1
ATOM 767 C C . GLY A 1 93 ? 2.450 2.077 24.044 1.00 85.94 93 GLY A C 1
ATOM 768 O O . GLY A 1 93 ? 2.062 1.000 23.592 1.00 85.94 93 GLY A O 1
ATOM 769 N N . THR A 1 94 ? 2.567 2.298 25.352 1.00 89.69 94 THR A N 1
ATOM 770 C CA . THR A 1 94 ? 2.323 1.312 26.422 1.00 89.69 94 THR A CA 1
ATOM 771 C C . THR A 1 94 ? 0.901 1.311 26.975 1.00 89.69 94 THR A C 1
ATOM 773 O O . THR A 1 94 ? 0.554 0.427 27.757 1.00 89.69 94 THR A O 1
ATOM 776 N N . ASN A 1 95 ? 0.066 2.273 26.577 1.00 88.50 95 ASN A N 1
ATOM 777 C CA . ASN A 1 95 ? -1.289 2.424 27.100 1.00 88.50 95 ASN A CA 1
ATOM 778 C C . ASN A 1 95 ? -2.302 1.799 26.130 1.00 88.50 95 ASN A C 1
ATOM 780 O O . ASN A 1 95 ? -2.498 2.338 25.038 1.00 88.50 95 ASN A O 1
ATOM 784 N N . PRO A 1 96 ? -2.951 0.675 26.489 1.00 88.69 96 PRO A N 1
ATOM 785 C CA . PRO A 1 96 ? -3.932 0.052 25.614 1.00 88.69 96 PRO A CA 1
ATOM 786 C C . PRO A 1 96 ? -5.180 0.932 25.472 1.00 88.69 96 PRO A C 1
ATOM 788 O O . PRO A 1 96 ? -5.606 1.599 26.416 1.00 88.69 96 PRO A O 1
ATOM 791 N N . GLY A 1 97 ? -5.791 0.901 24.288 1.00 87.56 97 GLY A N 1
ATOM 792 C CA . GLY A 1 97 ? -7.093 1.524 24.058 1.00 87.56 97 GLY A CA 1
ATOM 793 C C . GLY A 1 97 ? -8.232 0.729 24.703 1.00 87.56 97 GLY A C 1
ATOM 794 O O . GLY A 1 97 ? -8.140 -0.489 24.862 1.00 87.56 97 GLY A O 1
ATOM 795 N N . LEU A 1 98 ? -9.328 1.414 25.032 1.00 89.62 98 LEU A N 1
ATOM 796 C CA . LEU A 1 98 ? -10.569 0.801 25.506 1.00 89.62 98 LEU A CA 1
ATOM 797 C C . LEU A 1 98 ? -11.666 1.006 24.456 1.00 89.62 98 LEU A C 1
ATOM 799 O O . LEU A 1 98 ? -11.990 2.140 24.109 1.00 89.62 98 LEU A O 1
ATOM 803 N N . GLY A 1 99 ? -12.234 -0.091 23.961 1.00 88.44 99 GLY A N 1
ATOM 804 C CA . GLY A 1 99 ? -13.421 -0.078 23.103 1.00 88.44 99 GLY A CA 1
ATOM 805 C C . GLY A 1 99 ? -14.659 -0.550 23.864 1.00 88.44 99 GLY A C 1
ATOM 806 O O . GLY A 1 99 ? -14.541 -1.303 24.830 1.00 88.44 99 GLY A O 1
ATOM 807 N N . PHE A 1 100 ? -15.847 -0.142 23.415 1.00 89.00 100 PHE A N 1
ATOM 808 C CA . PHE A 1 100 ? -17.123 -0.630 23.944 1.00 89.00 100 PHE A CA 1
ATOM 809 C C . PHE A 1 100 ? -17.975 -1.270 22.840 1.00 89.00 100 PHE A C 1
ATOM 811 O O . PHE A 1 100 ? -17.746 -1.069 21.646 1.00 89.00 100 PHE A O 1
ATOM 818 N N . ARG A 1 101 ? -18.956 -2.072 23.255 1.00 89.56 101 ARG A N 1
ATOM 819 C CA . ARG A 1 101 ? -19.992 -2.679 22.409 1.00 89.56 101 ARG A CA 1
ATOM 820 C C . ARG A 1 101 ? -21.355 -2.451 23.079 1.00 89.56 101 ARG A C 1
ATOM 822 O O . ARG A 1 101 ? -21.383 -2.387 24.309 1.00 89.56 101 ARG A O 1
ATOM 829 N N . PRO A 1 102 ? -22.470 -2.369 22.328 1.00 88.44 102 PRO A N 1
ATOM 830 C CA . PRO A 1 102 ? -22.599 -2.489 20.867 1.00 88.44 102 PRO A CA 1
ATOM 831 C C . PRO A 1 102 ? -22.120 -1.241 20.100 1.00 88.44 102 PRO A C 1
ATOM 833 O O . PRO A 1 102 ? -22.077 -0.147 20.654 1.00 88.44 102 PRO A O 1
ATOM 836 N N . LEU A 1 103 ? -21.744 -1.422 18.827 1.00 84.31 103 LEU A N 1
ATOM 837 C CA . LEU A 1 103 ? -21.394 -0.316 17.924 1.00 84.31 103 LEU A CA 1
ATOM 838 C C . LEU A 1 103 ? -22.659 0.230 17.233 1.00 84.31 103 LEU A C 1
ATOM 840 O O . LEU A 1 103 ? -23.600 -0.545 17.038 1.00 84.31 103 LEU A O 1
ATOM 844 N N . PRO A 1 104 ? -22.694 1.522 16.855 1.00 78.75 104 PRO A N 1
ATOM 845 C CA . PRO A 1 104 ? -23.797 2.092 16.081 1.00 78.75 104 PRO A CA 1
ATOM 846 C C . PRO A 1 104 ? -23.924 1.440 14.704 1.00 78.75 104 PRO A C 1
ATOM 848 O O . PRO A 1 104 ? -22.992 0.797 14.217 1.00 78.75 104 PRO A O 1
ATOM 851 N N . SER A 1 105 ? -25.069 1.653 14.052 1.00 74.06 105 SER A N 1
ATOM 852 C CA . SER A 1 105 ? -25.251 1.302 12.643 1.00 74.06 105 SER A CA 1
ATOM 853 C C . SER A 1 105 ? -24.238 2.029 11.747 1.00 74.06 105 SER A C 1
ATOM 855 O O . SER A 1 105 ? -23.745 3.104 12.096 1.00 74.06 105 SER A O 1
ATOM 857 N N . GLU A 1 106 ? -23.955 1.460 10.571 1.00 72.12 106 GLU A N 1
ATOM 858 C CA . GLU A 1 106 ? -22.967 1.996 9.617 1.00 72.12 106 GLU A CA 1
ATOM 859 C C . GLU A 1 106 ? -23.251 3.453 9.199 1.00 72.12 106 GLU A C 1
ATOM 861 O O . GLU A 1 106 ? -22.330 4.214 8.912 1.00 72.12 106 GLU A O 1
ATOM 866 N N . ASP A 1 107 ? -24.515 3.875 9.271 1.00 74.19 107 ASP A N 1
ATOM 867 C CA . ASP A 1 107 ? -24.944 5.245 8.981 1.00 74.19 107 ASP A CA 1
ATOM 868 C C . ASP A 1 107 ? -24.467 6.285 10.018 1.00 74.19 107 ASP A C 1
ATOM 870 O O . ASP A 1 107 ? -24.471 7.478 9.729 1.00 74.19 107 ASP A O 1
ATOM 874 N N . ASN A 1 108 ? -24.068 5.863 11.228 1.00 67.62 108 ASN A N 1
ATOM 875 C CA . ASN A 1 108 ? -23.666 6.745 12.334 1.00 67.62 108 ASN A CA 1
ATOM 876 C C . ASN A 1 108 ? -22.388 6.258 13.051 1.00 67.62 108 ASN A C 1
ATOM 878 O O . ASN A 1 108 ? -22.280 6.357 14.274 1.00 67.62 108 ASN A O 1
ATOM 882 N N . VAL A 1 109 ? -21.409 5.740 12.303 1.00 65.00 109 VAL A N 1
ATOM 883 C CA . VAL A 1 109 ? -20.164 5.147 12.845 1.00 65.00 109 VAL A CA 1
ATOM 884 C C . VAL A 1 109 ? -19.299 6.097 13.678 1.00 65.00 109 VAL A C 1
ATOM 886 O O . VAL A 1 109 ? -18.504 5.635 14.493 1.00 65.00 109 VAL A O 1
ATOM 889 N N . GLU A 1 110 ? -19.448 7.411 13.503 1.00 64.88 110 GLU A N 1
ATOM 890 C CA . GLU A 1 110 ? -18.689 8.422 14.256 1.00 64.88 110 GLU A CA 1
ATOM 891 C C . GLU A 1 110 ? -19.295 8.731 15.636 1.00 64.88 110 GLU A C 1
ATOM 893 O O . GLU A 1 110 ? -18.651 9.356 16.479 1.00 64.88 110 GLU A O 1
ATOM 898 N N . SER A 1 111 ? -20.533 8.298 15.891 1.00 71.31 111 SER A N 1
ATOM 899 C CA . SER A 1 111 ? -21.234 8.591 17.138 1.00 71.31 111 SER A CA 1
ATOM 900 C C . SER A 1 111 ? -20.981 7.504 18.176 1.00 71.31 111 SER A C 1
ATOM 902 O O . SER A 1 111 ? -21.351 6.354 17.986 1.00 71.31 111 SER A O 1
ATOM 904 N N . THR A 1 112 ? -20.430 7.855 19.336 1.00 78.69 112 THR A N 1
ATOM 905 C CA . THR A 1 112 ? -20.368 6.940 20.491 1.00 78.69 112 THR A CA 1
ATOM 906 C C . THR A 1 112 ? -21.670 6.906 21.299 1.00 78.69 112 THR A C 1
ATOM 908 O O . THR A 1 112 ? -21.747 6.247 22.337 1.00 78.69 112 THR A O 1
ATOM 911 N N . LEU A 1 113 ? -22.704 7.625 20.850 1.00 82.62 113 LEU A N 1
ATOM 912 C CA . LEU A 1 113 ? -23.958 7.772 21.573 1.00 82.62 113 LEU A CA 1
ATOM 913 C C . LEU A 1 113 ? -24.868 6.558 21.362 1.00 82.62 113 LEU A C 1
ATOM 915 O O . LEU A 1 113 ? -25.392 6.336 20.271 1.00 82.62 113 LEU A O 1
ATOM 919 N N . ILE A 1 114 ? -25.141 5.839 22.448 1.00 85.75 114 ILE A N 1
ATOM 920 C CA . ILE A 1 114 ? -26.207 4.840 22.497 1.00 85.75 114 ILE A CA 1
ATOM 921 C C . ILE A 1 114 ? -27.474 5.544 22.969 1.00 85.75 114 ILE A C 1
ATOM 923 O O . ILE A 1 114 ? -27.621 5.879 24.145 1.00 85.75 114 ILE A O 1
ATOM 927 N N . TRP A 1 115 ? -28.398 5.768 22.042 1.00 85.69 115 TRP A N 1
ATOM 928 C CA . TRP A 1 115 ? -29.712 6.305 22.356 1.00 85.69 115 TRP A CA 1
ATOM 929 C C . TRP A 1 115 ? -30.780 5.302 21.950 1.00 85.69 115 TRP A C 1
ATOM 931 O O . TRP A 1 115 ? -30.786 4.808 20.819 1.00 85.69 115 TRP A O 1
ATOM 941 N N . TYR A 1 116 ? -31.674 4.991 22.886 1.00 87.50 116 TYR A N 1
ATOM 942 C CA . TYR A 1 116 ? -32.842 4.188 22.586 1.00 87.50 116 TYR A CA 1
ATOM 943 C C . TYR A 1 116 ? -34.041 4.521 23.471 1.00 87.50 116 TYR A C 1
ATOM 945 O O . TYR A 1 116 ? -33.915 5.098 24.552 1.00 87.50 116 TYR A O 1
ATOM 953 N N . LYS A 1 117 ? -35.223 4.108 23.016 1.00 90.12 117 LYS A N 1
ATOM 954 C CA . LYS A 1 117 ? -36.481 4.202 23.753 1.00 90.12 117 LYS A CA 1
ATOM 955 C C . LYS A 1 117 ? -36.878 2.821 24.269 1.00 90.12 117 LYS A C 1
ATOM 957 O O . LYS A 1 117 ? -37.312 1.971 23.502 1.00 90.12 117 LYS A O 1
ATOM 962 N N . GLY A 1 118 ? -36.773 2.605 25.582 1.00 86.00 118 GLY A N 1
ATOM 963 C CA . GLY A 1 118 ? -37.028 1.294 26.202 1.00 86.00 118 GLY A CA 1
ATOM 964 C C . GLY A 1 118 ? -38.460 0.764 26.052 1.00 86.00 118 GLY A C 1
ATOM 965 O O . GLY A 1 118 ? -38.689 -0.428 26.207 1.00 86.00 118 GLY A O 1
ATOM 966 N N . THR A 1 119 ? -39.427 1.625 25.723 1.00 90.94 119 THR A N 1
ATOM 967 C CA . THR A 1 119 ? -40.817 1.214 25.468 1.00 90.94 119 THR A CA 1
ATOM 968 C C . THR A 1 119 ? -41.066 0.729 24.039 1.00 90.94 119 THR A C 1
ATOM 970 O O . THR A 1 119 ? -42.154 0.234 23.759 1.00 90.94 119 THR A O 1
ATOM 973 N N . GLU A 1 120 ? -40.096 0.860 23.128 1.00 91.56 120 GLU A N 1
ATOM 974 C CA . GLU A 1 120 ? -40.241 0.510 21.715 1.00 91.56 120 GLU A CA 1
ATOM 975 C C . GLU A 1 120 ? -39.220 -0.559 21.302 1.00 91.56 120 GLU A C 1
ATOM 977 O O . GLU A 1 120 ? -38.034 -0.268 21.157 1.00 91.56 120 GLU A O 1
ATOM 982 N N . GLU A 1 121 ? -39.694 -1.792 21.065 1.00 88.88 121 GLU A N 1
ATOM 983 C CA . GLU A 1 121 ? -38.838 -2.950 20.749 1.00 88.88 121 GLU A CA 1
ATOM 984 C C . GLU A 1 121 ? -37.885 -2.664 19.590 1.00 88.88 121 GLU A C 1
ATOM 986 O O . GLU A 1 121 ? -36.676 -2.821 19.721 1.00 88.88 121 GLU A O 1
ATOM 991 N N . LYS A 1 122 ? -38.415 -2.170 18.466 1.00 86.00 122 LYS A N 1
ATOM 992 C CA . LYS A 1 122 ? -37.638 -1.932 17.240 1.00 86.00 122 LYS A CA 1
ATOM 993 C C . LYS A 1 122 ? -36.442 -1.003 17.448 1.00 86.00 122 LYS A C 1
ATOM 995 O O . LYS A 1 122 ? -35.459 -1.113 16.726 1.00 86.00 122 LYS A O 1
ATOM 1000 N N . ASN A 1 123 ? -36.529 -0.093 18.414 1.00 87.88 123 ASN A N 1
ATOM 1001 C CA . ASN A 1 123 ? -35.530 0.938 18.628 1.00 87.88 123 ASN A CA 1
ATOM 1002 C C . ASN A 1 123 ? -34.313 0.423 19.419 1.00 87.88 123 ASN A C 1
ATOM 1004 O O . ASN A 1 123 ? -33.182 0.760 19.073 1.00 87.88 123 ASN A O 1
ATOM 1008 N N . TYR A 1 124 ? -34.521 -0.427 20.435 1.00 88.12 124 TYR A N 1
ATOM 1009 C CA . TYR A 1 124 ? -33.406 -1.068 21.143 1.00 88.12 124 TYR A CA 1
ATOM 1010 C C . TYR A 1 124 ? -32.926 -2.358 20.474 1.00 88.12 124 TYR A C 1
ATOM 1012 O O . TYR A 1 124 ? -31.784 -2.759 20.688 1.00 88.12 124 TYR A O 1
ATOM 1020 N N . LYS A 1 125 ? -33.765 -2.978 19.635 1.00 90.38 125 LYS A N 1
ATOM 1021 C CA . LYS A 1 125 ? -33.458 -4.237 18.949 1.00 90.38 125 LYS A CA 1
ATOM 1022 C C . LYS A 1 125 ? -32.191 -4.170 18.100 1.00 90.38 125 LYS A C 1
ATOM 1024 O O . LYS A 1 125 ? -31.389 -5.087 18.141 1.00 90.38 125 LYS A O 1
ATOM 1029 N N . GLN A 1 126 ? -31.936 -3.043 17.431 1.00 87.81 126 GLN A N 1
ATOM 1030 C CA . GLN A 1 126 ? -30.677 -2.834 16.698 1.00 87.81 126 GLN A CA 1
ATOM 1031 C C . GLN A 1 126 ? -29.431 -2.998 17.591 1.00 87.81 126 GLN A C 1
ATOM 1033 O O . GLN A 1 126 ? -28.419 -3.547 17.162 1.00 87.81 126 GLN A O 1
ATOM 1038 N N . TRP A 1 127 ? -29.512 -2.549 18.849 1.00 90.00 127 TRP A N 1
ATOM 1039 C CA . TRP A 1 127 ? -28.412 -2.610 19.807 1.00 90.00 127 TRP A CA 1
ATOM 1040 C C . TRP A 1 127 ? -28.269 -4.015 20.393 1.00 90.00 127 TRP A C 1
ATOM 1042 O O . TRP A 1 127 ? -27.147 -4.492 20.558 1.00 90.00 127 TRP A O 1
ATOM 1052 N N . THR A 1 128 ? -29.389 -4.689 20.680 1.00 91.62 128 THR A N 1
ATOM 1053 C CA . THR A 1 128 ? -29.377 -6.070 21.184 1.00 91.62 128 THR A CA 1
ATOM 1054 C C . THR A 1 128 ? -28.912 -7.047 20.120 1.00 91.62 128 THR A C 1
ATOM 1056 O O . THR A 1 128 ? -28.062 -7.868 20.420 1.00 91.62 128 THR A O 1
ATOM 1059 N N . ASP A 1 129 ? -29.366 -6.906 18.874 1.00 91.69 129 ASP A N 1
ATOM 1060 C CA . ASP A 1 129 ? -28.970 -7.777 17.766 1.00 91.69 129 ASP A CA 1
ATOM 1061 C C . ASP A 1 129 ? -27.464 -7.641 17.475 1.00 91.69 129 ASP A C 1
ATOM 1063 O O . ASP A 1 129 ? -26.767 -8.635 17.266 1.00 91.69 129 ASP A O 1
ATOM 1067 N N . ALA A 1 130 ? -26.924 -6.416 17.526 1.00 90.31 130 ALA A N 1
ATOM 1068 C CA . ALA A 1 130 ? -25.487 -6.176 17.399 1.00 90.31 130 ALA A CA 1
ATOM 1069 C C . ALA A 1 130 ? -24.682 -6.807 18.549 1.00 90.31 130 ALA A C 1
ATOM 1071 O O . ALA A 1 130 ? -23.575 -7.307 18.330 1.00 90.31 130 ALA A O 1
ATOM 1072 N N . LEU A 1 131 ? -25.226 -6.786 19.770 1.00 91.88 131 LEU A N 1
ATOM 1073 C CA . LEU A 1 131 ? -24.605 -7.410 20.933 1.00 91.88 131 LEU A CA 1
ATOM 1074 C C . LEU A 1 131 ? -24.692 -8.940 20.868 1.00 91.88 131 LEU A C 1
ATOM 1076 O O . LEU A 1 131 ? -23.693 -9.607 21.112 1.00 91.88 131 LEU A O 1
ATOM 1080 N N . ASP A 1 132 ? -25.842 -9.492 20.490 1.00 93.00 132 ASP A N 1
ATOM 1081 C CA . ASP A 1 132 ? -26.054 -10.927 20.312 1.00 93.00 132 ASP A CA 1
ATOM 1082 C C . ASP A 1 132 ? -25.110 -11.491 19.249 1.00 93.00 132 ASP A C 1
ATOM 1084 O O . ASP A 1 132 ? -24.454 -12.500 19.500 1.00 93.00 132 ASP A O 1
ATOM 1088 N N . LYS A 1 133 ? -24.961 -10.792 18.116 1.00 91.75 133 LYS A N 1
ATOM 1089 C CA . LYS A 1 133 ? -23.995 -11.138 17.067 1.00 91.75 133 LYS A CA 1
ATOM 1090 C C . LYS A 1 133 ? -22.553 -11.102 17.572 1.00 91.75 133 LYS A C 1
ATOM 1092 O O . LYS A 1 133 ? -21.766 -11.980 17.248 1.00 91.75 133 LYS A O 1
ATOM 1097 N N . PHE A 1 134 ?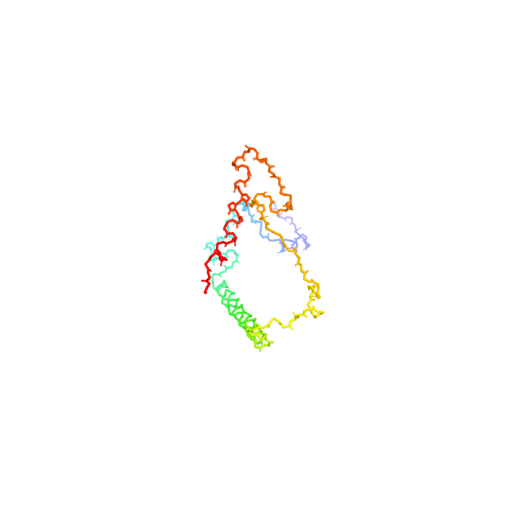 -22.185 -10.089 18.358 1.00 91.06 134 PHE A N 1
ATOM 1098 C CA . PHE A 1 134 ? -20.842 -10.010 18.940 1.00 91.06 134 PHE A CA 1
ATOM 1099 C C . PHE A 1 134 ? -20.572 -11.146 19.940 1.00 91.06 134 PHE A C 1
ATOM 1101 O O . PHE A 1 134 ? -19.449 -11.629 20.037 1.00 91.06 134 PHE A O 1
ATOM 1108 N N . LEU A 1 135 ? -21.593 -11.564 20.691 1.00 92.62 135 LEU A N 1
ATOM 1109 C CA . LEU A 1 135 ? -21.479 -12.603 21.712 1.00 92.62 135 LEU A CA 1
ATOM 1110 C C . LEU A 1 135 ? -21.597 -14.030 21.159 1.00 92.62 135 LEU A C 1
ATOM 1112 O O . LEU A 1 135 ? -21.369 -14.970 21.917 1.00 92.62 135 LEU A O 1
ATOM 1116 N N . GLU A 1 136 ? -21.945 -14.216 19.884 1.00 92.31 136 GLU A N 1
ATOM 1117 C CA . GLU A 1 136 ? -22.148 -15.535 19.270 1.00 92.31 136 GLU A CA 1
ATOM 1118 C C . GLU A 1 136 ? -20.904 -16.430 19.397 1.00 92.31 136 GLU A C 1
ATOM 1120 O O . GLU A 1 136 ? -21.011 -17.548 19.904 1.00 92.31 136 GLU A O 1
ATOM 1125 N N . ASP A 1 137 ? -19.719 -15.885 19.101 1.00 89.62 137 ASP A N 1
ATOM 1126 C CA . ASP A 1 137 ? -18.424 -16.578 19.218 1.00 89.62 137 ASP A CA 1
ATOM 1127 C C . ASP A 1 137 ? -18.071 -16.993 20.662 1.00 89.62 137 ASP A C 1
ATOM 1129 O O . ASP A 1 137 ? -17.194 -17.827 20.880 1.00 89.62 137 ASP A O 1
ATOM 1133 N N . TYR A 1 138 ? -18.751 -16.425 21.664 1.00 90.44 138 TYR A N 1
ATOM 1134 C CA . TYR A 1 138 ? -18.531 -16.712 23.085 1.00 90.44 138 TYR A CA 1
ATOM 1135 C C . TYR A 1 138 ? -19.585 -17.654 23.686 1.00 90.44 138 TYR A C 1
ATOM 1137 O O . TYR A 1 138 ? -19.451 -18.060 24.842 1.00 90.44 138 TYR A O 1
ATOM 1145 N N . ARG A 1 139 ? -20.656 -17.987 22.950 1.00 87.31 139 ARG A N 1
ATOM 1146 C CA . ARG A 1 139 ? -21.760 -18.824 23.459 1.00 87.31 139 ARG A CA 1
ATOM 1147 C C . ARG A 1 139 ? -21.456 -20.314 23.415 1.00 87.31 139 ARG A C 1
ATOM 1149 O O . ARG A 1 139 ? -21.955 -21.056 24.260 1.00 87.31 139 ARG A O 1
ATOM 1156 N N . THR A 1 140 ? -20.654 -20.761 22.458 1.00 80.12 140 THR A N 1
ATOM 1157 C CA . THR A 1 140 ? -20.187 -22.146 22.394 1.00 80.12 140 THR A CA 1
ATOM 1158 C C . THR A 1 140 ? -18.782 -22.231 22.979 1.00 80.12 140 THR A C 1
ATOM 1160 O O . THR A 1 140 ? -17.901 -21.520 22.495 1.00 80.12 140 THR A O 1
ATOM 1163 N N . PRO A 1 141 ? -18.531 -23.087 23.986 1.00 73.50 141 PRO A N 1
ATOM 1164 C CA . PRO A 1 141 ? -17.165 -23.417 24.363 1.00 73.50 141 PRO A CA 1
ATOM 1165 C C . PRO A 1 141 ? -16.474 -24.026 23.138 1.00 73.50 141 PRO A C 1
ATOM 1167 O O . PRO A 1 141 ? -17.013 -24.966 22.548 1.00 73.50 141 PRO A O 1
ATOM 1170 N N . GLY A 1 142 ? -15.340 -23.448 22.738 1.00 59.09 142 GLY A N 1
ATOM 1171 C CA . GLY A 1 142 ? -14.431 -24.073 21.774 1.00 59.09 142 GLY A CA 1
ATOM 1172 C C . GLY A 1 142 ? -13.834 -25.372 22.300 1.00 59.09 142 GLY A C 1
ATOM 1173 O O . GLY A 1 142 ? -13.822 -25.565 23.540 1.00 59.09 142 GLY A O 1
#

pLDDT: mean 85.12, std 9.99, range [50.06, 98.38]

Mean predicted aligned error: 13.0 Å

Sequence (142 aa):
MPKPVEEPFDQFQQYYRSPKDNKSTTESFKLFLWNPAEGAIFGRTPSSWSKIGTFYMIFYCVLAALVAVCMWVFFQTLDPRTPKWQLDQSLIGTNPGLGFRPLPSEDNVESTLIWYKGTEEKNYKQWTDALDKFLEDYRTPG

Foldseek 3Di:
DDDDDDDPVVVVVVVPDDPPPPDDPVRVVVCCCAPPVQRDGNPHHVVVVVVVVVVVVVVVVVVVVVVVVVVVVVVVVADPPDGPADACSDPCHPDDDDDDDDADDPVPRVDPDDDADPVDCVGCVVRVVSVCVVCVVVPDDD

Solvent-accessible surface area (backbone atoms only — not comparable to full-atom values): 8960 Å² total; per-residue (Å²): 132,83,78,80,86,78,54,74,66,57,54,54,54,54,70,72,49,71,79,85,74,90,61,51,75,70,52,51,51,50,42,38,53,48,26,81,89,73,58,16,49,71,78,37,37,63,71,56,51,50,54,52,50,52,50,50,50,54,52,51,51,52,52,50,50,51,53,49,52,54,50,54,57,54,55,73,75,50,57,95,88,49,76,89,57,54,37,83,70,25,96,74,36,79,65,82,86,86,85,80,79,58,71,60,58,86,93,43,68,88,49,91,76,88,78,68,48,94,92,40,67,79,56,42,41,63,47,50,52,48,38,51,61,67,46,52,81,70,71,54,86,128

Secondary structure (DSSP, 8-state):
-PPPPPPHHHHHHHHT--------HHHHHHHHHEETTTTEETTB-HHHHHHHHHHHHHHHHHHHHHHHHHHHHHHHTS-SSS-SS-GGGSTT-SS-----SSPPPGGGTT-------TT-HHHHHHHHHHHHHHHHHHHS--